Protein AF-A0A2T8HI81-F1 (afdb_monomer)

Solvent-accessible surface area (backbone atoms only — not comparable to full-atom values): 7235 Å² total; per-residue (Å²): 144,77,69,74,65,64,58,56,56,53,54,52,55,52,52,53,53,52,52,53,51,52,53,49,54,54,59,70,54,52,42,54,26,35,40,45,30,45,32,42,41,43,18,30,82,87,67,46,80,28,89,91,52,82,63,48,73,48,75,44,79,56,88,68,40,39,43,31,42,42,93,87,33,43,30,40,39,76,93,45,70,34,37,46,49,79,56,92,58,30,42,38,38,41,56,103,53,80,47,66,27,41,53,47,80,53,96,68,27,41,38,39,36,38,78,46,79,55,98,76,33,29,44,35,39,36,41,36,22,34,61,115

Foldseek 3Di:
DPPVPVVVVVVVVVVVVVVVVVVVVVVLLAAKWAFFKKKKFKAFPVRHGDPVDDIDIGTDPDPQAIWHAHPVQWIQGPQGIWGWDDDPQKIWTDGPHIDMWRWDDDPQKIWTWDWDDDPGIIIIMITIIGGD

Radius of gyration: 18.64 Å; Cα contacts (8 Å, |Δi|>4): 243; chains: 1; bounding box: 60×27×43 Å

Sequence (132 aa):
MTLLIKTFTTAILALISISEIQQKQQSELFKKWRIVADEMIYLNLDGTPHQGYRDRIDSIKAKDAFFEFRPNGDFRSIEGDGTYILSGDSVHLKISGEASFKYVLQDSSLYLYSDSKRTDYIRREVLHAKSW

Nearest PDB structures (foldseek):
  3kd4-assembly1_A  TM=5.367E-01  e=3.079E+00  Parabacteroides distasonis ATCC 8503
  7jil-assembly1_F  TM=4.358E-01  e=2.926E+00  Flavobacterium johnsoniae
  6y8j-assembly1_A-3  TM=3.881E-01  e=9.945E+00  Acinetobacter baumannii

pLDDT: mean 87.4, std 15.49, range [39.97, 98.19]

Secondary structure (DSSP, 8-state):
--SHHHHHHHHHHHHHHHHHHHHHHHHHHSSEEEEEEEEEEEEETTSSB-TTS--EEEE---SS-EEEE-TTSEEEETTEEEEEEEETTEEEEESSSEEEEEEEEETTEEEEEEEEE-SSEEEEEEEEEEE-

Structure (mmCIF, N/CA/C/O backbone):
data_AF-A0A2T8HI81-F1
#
_entry.id   AF-A0A2T8HI81-F1
#
loop_
_atom_site.group_PDB
_atom_site.id
_atom_site.type_symbol
_atom_site.label_atom_id
_atom_site.label_alt_id
_atom_site.label_comp_id
_atom_site.label_asym_id
_atom_site.label_entity_id
_atom_site.label_seq_id
_atom_site.pdbx_PDB_ins_code
_atom_site.Cartn_x
_atom_site.Cartn_y
_atom_site.Cartn_z
_atom_site.occupancy
_atom_site.B_iso_or_equiv
_atom_site.auth_seq_id
_atom_site.auth_comp_id
_atom_site.auth_asym_id
_atom_site.auth_atom_id
_atom_site.pdbx_PDB_model_num
ATOM 1 N N . MET A 1 1 ? -42.731 3.371 -29.299 1.00 45.41 1 MET A 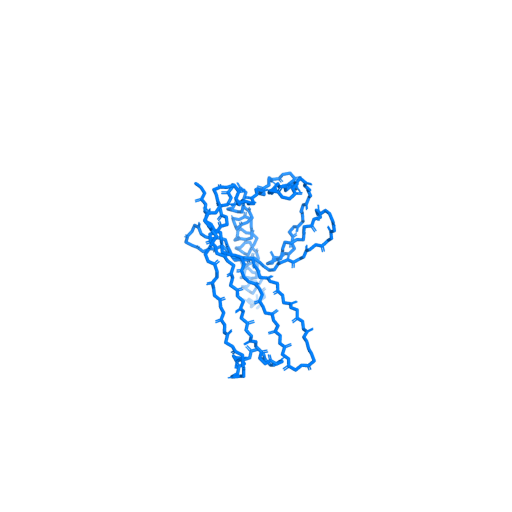N 1
ATOM 2 C CA . MET A 1 1 ? -42.153 4.291 -28.295 1.00 45.41 1 MET A CA 1
ATOM 3 C C . MET A 1 1 ? -41.858 3.485 -27.028 1.00 45.41 1 MET A C 1
ATOM 5 O O . MET A 1 1 ? -42.585 3.583 -26.056 1.00 45.41 1 MET A O 1
ATOM 9 N N . THR A 1 2 ? -40.868 2.582 -27.073 1.00 49.91 2 THR A N 1
ATOM 10 C CA . THR A 1 2 ? -40.687 1.554 -26.014 1.00 49.91 2 THR A CA 1
ATOM 11 C C . THR A 1 2 ? -39.227 1.115 -25.836 1.00 49.91 2 THR A C 1
ATOM 13 O O . THR A 1 2 ? -38.953 0.147 -25.136 1.00 49.91 2 THR A O 1
ATOM 16 N N . LEU A 1 3 ? -38.279 1.811 -26.477 1.00 43.53 3 LEU A N 1
ATOM 17 C CA . LEU A 1 3 ? -36.846 1.509 -26.376 1.00 43.53 3 LEU A CA 1
ATOM 18 C C . LEU A 1 3 ? -36.112 2.416 -25.375 1.00 43.53 3 LEU A C 1
ATOM 20 O O . LEU A 1 3 ? -35.081 2.018 -24.851 1.00 43.53 3 LEU A O 1
ATOM 24 N N . LEU A 1 4 ? -36.657 3.602 -25.071 1.00 42.38 4 LEU A N 1
ATOM 25 C CA . LEU A 1 4 ? -36.004 4.583 -24.197 1.00 42.38 4 LEU A CA 1
ATOM 26 C C . LEU A 1 4 ? -36.138 4.280 -22.697 1.00 42.38 4 LEU A C 1
ATOM 28 O O . LEU A 1 4 ? -35.360 4.802 -21.919 1.00 42.38 4 LEU A O 1
ATOM 32 N N . ILE A 1 5 ? -37.086 3.446 -22.260 1.00 43.62 5 ILE A N 1
ATOM 33 C CA . ILE A 1 5 ? -37.296 3.203 -20.818 1.00 43.62 5 ILE A CA 1
ATOM 34 C C . ILE A 1 5 ? -36.354 2.105 -20.290 1.00 43.62 5 ILE A C 1
ATOM 36 O O . ILE A 1 5 ? -35.879 2.204 -19.164 1.00 43.62 5 ILE A O 1
ATOM 40 N N . LYS A 1 6 ? -36.015 1.095 -21.111 1.00 39.97 6 LYS A N 1
ATOM 41 C CA . LYS A 1 6 ? -35.169 -0.048 -20.701 1.00 39.97 6 LYS A CA 1
ATOM 42 C C . LYS A 1 6 ? -33.685 0.307 -20.527 1.00 39.97 6 LYS A C 1
ATOM 44 O O . LYS A 1 6 ? -33.008 -0.269 -19.676 1.00 39.97 6 LYS A O 1
ATOM 49 N N . THR A 1 7 ? -33.164 1.252 -21.309 1.00 41.75 7 THR A N 1
ATOM 50 C CA . THR A 1 7 ? -31.757 1.679 -21.221 1.00 41.75 7 THR A CA 1
ATOM 51 C C . THR A 1 7 ? -31.480 2.516 -19.973 1.00 41.75 7 THR A C 1
ATOM 53 O O . THR A 1 7 ? -30.436 2.339 -19.348 1.00 41.75 7 THR A O 1
ATOM 56 N N . PHE A 1 8 ? -32.431 3.347 -19.538 1.00 46.31 8 PHE A N 1
ATOM 57 C CA . PHE A 1 8 ? -32.281 4.157 -18.324 1.00 46.31 8 PHE A CA 1
ATOM 58 C C . PHE A 1 8 ? -32.301 3.323 -17.036 1.00 46.31 8 PHE A C 1
ATOM 60 O O . PHE A 1 8 ? -31.535 3.603 -16.118 1.00 46.31 8 PHE A O 1
ATOM 67 N N . THR A 1 9 ? -33.112 2.262 -16.963 1.00 54.72 9 THR A N 1
ATOM 68 C CA . THR A 1 9 ? -33.172 1.407 -15.760 1.00 54.72 9 THR A CA 1
ATOM 69 C C . THR A 1 9 ? -31.879 0.618 -15.548 1.00 54.72 9 THR A C 1
ATOM 71 O O . THR A 1 9 ? -31.430 0.452 -14.417 1.00 54.72 9 THR A O 1
ATOM 74 N N . THR A 1 10 ? -31.249 0.173 -16.637 1.00 57.66 10 THR A N 1
ATOM 75 C CA . THR A 1 10 ? -30.013 -0.624 -16.580 1.00 57.66 10 THR A CA 1
ATOM 76 C C . THR A 1 10 ? -28.817 0.216 -16.114 1.00 57.66 10 THR A C 1
ATOM 78 O O . THR A 1 10 ? -28.017 -0.245 -15.304 1.00 57.66 10 THR A O 1
ATOM 81 N N . ALA A 1 11 ? -28.723 1.472 -16.565 1.00 59.81 11 ALA A N 1
ATOM 82 C CA . ALA A 1 11 ? -27.660 2.389 -16.149 1.00 59.81 11 ALA A CA 1
ATOM 83 C C . ALA A 1 11 ? -27.748 2.765 -14.657 1.00 59.81 11 ALA A C 1
ATOM 85 O O . ALA A 1 11 ? -26.725 2.842 -13.981 1.00 59.81 11 ALA A O 1
ATOM 86 N N . ILE A 1 12 ? -28.963 2.950 -14.126 1.00 61.91 12 ILE A N 1
ATOM 87 C CA . ILE A 1 12 ? -29.176 3.273 -12.706 1.00 61.91 12 ILE A CA 1
ATOM 88 C C . ILE A 1 12 ? -28.779 2.092 -11.811 1.00 61.91 12 ILE A C 1
ATOM 90 O O . ILE A 1 12 ? -28.078 2.290 -10.823 1.00 61.91 12 ILE A O 1
ATOM 94 N N . LEU A 1 13 ? -29.162 0.864 -12.176 1.00 59.66 13 LEU A N 1
ATOM 95 C CA . LEU A 1 13 ? -28.768 -0.338 -11.431 1.00 59.66 13 LEU A CA 1
ATOM 96 C C . LEU A 1 13 ? -27.243 -0.521 -11.401 1.00 59.66 13 LEU A C 1
ATOM 98 O O . LEU A 1 13 ? -26.688 -0.804 -10.344 1.00 59.66 13 LEU A O 1
ATOM 102 N N . ALA A 1 14 ? -26.560 -0.290 -12.528 1.00 60.16 14 ALA A N 1
ATOM 103 C CA . ALA A 1 14 ? -25.101 -0.371 -12.591 1.00 60.16 14 ALA A CA 1
ATOM 104 C C . ALA A 1 14 ? -24.412 0.655 -11.670 1.00 60.16 14 ALA A C 1
ATOM 106 O O . ALA A 1 14 ? -23.453 0.313 -10.982 1.00 60.16 14 ALA A O 1
ATOM 107 N N . LEU A 1 15 ? -24.914 1.893 -11.610 1.00 58.75 15 LEU A N 1
ATOM 108 C CA . LEU A 1 15 ? -24.363 2.940 -10.741 1.00 58.75 15 LEU A CA 1
ATOM 109 C C . LEU A 1 15 ? -24.567 2.639 -9.251 1.00 58.75 15 LEU A C 1
ATOM 111 O O . LEU A 1 15 ? -23.643 2.840 -8.463 1.00 58.75 15 LEU A O 1
ATOM 115 N N . ILE A 1 16 ? -25.739 2.116 -8.871 1.00 65.06 16 ILE A N 1
ATOM 116 C CA . ILE A 1 16 ? -26.017 1.705 -7.486 1.00 65.06 16 ILE A CA 1
ATOM 117 C C . ILE A 1 16 ? -25.040 0.601 -7.067 1.00 65.06 16 ILE A C 1
ATOM 119 O O . ILE A 1 16 ? -24.359 0.746 -6.053 1.00 65.06 16 ILE A O 1
ATOM 123 N N . SER A 1 17 ? -24.868 -0.436 -7.893 1.00 59.34 17 SER A N 1
ATOM 124 C CA . SER A 1 17 ? -23.921 -1.517 -7.599 1.00 59.34 17 SER A CA 1
ATOM 125 C C . SER A 1 17 ? -22.470 -1.032 -7.486 1.00 59.34 17 SER A C 1
ATOM 127 O O . SER A 1 17 ? -21.748 -1.501 -6.612 1.00 59.34 17 SER A O 1
ATOM 129 N N . ILE A 1 18 ? -22.032 -0.070 -8.308 1.00 64.94 18 ILE A N 1
ATOM 130 C CA . ILE A 1 18 ? -20.678 0.507 -8.201 1.00 64.94 18 ILE A CA 1
ATOM 131 C C . ILE A 1 18 ? -20.500 1.245 -6.867 1.00 64.94 18 ILE A C 1
ATOM 133 O O . ILE A 1 18 ? -19.476 1.067 -6.208 1.00 64.94 18 ILE A O 1
ATOM 137 N N . SER A 1 19 ? -21.499 2.026 -6.442 1.00 64.06 19 SER A N 1
ATOM 138 C CA 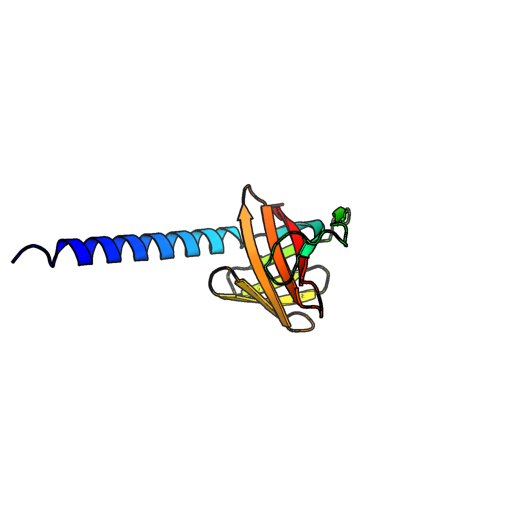. SER A 1 19 ? -21.441 2.750 -5.166 1.00 64.06 19 SER A CA 1
ATOM 139 C C . SER A 1 19 ? -21.409 1.815 -3.951 1.00 64.06 19 SER A C 1
ATOM 141 O O . SER A 1 19 ? -20.608 2.025 -3.042 1.00 64.06 19 SER A O 1
ATOM 143 N N . GLU A 1 20 ? -22.195 0.734 -3.964 1.00 67.31 20 GLU A N 1
ATOM 144 C CA . GLU A 1 20 ? -22.198 -0.276 -2.898 1.00 67.31 20 GLU A CA 1
ATOM 145 C C . GLU A 1 20 ? -20.861 -1.024 -2.815 1.00 67.31 20 GLU A C 1
ATOM 147 O O . GLU A 1 20 ? -20.350 -1.263 -1.720 1.00 67.31 20 GLU A O 1
ATOM 152 N N . ILE A 1 21 ? -20.255 -1.356 -3.962 1.00 67.94 21 ILE A N 1
ATOM 153 C CA . ILE A 1 21 ? -18.937 -2.003 -4.021 1.00 67.94 21 ILE A CA 1
ATOM 154 C C . ILE A 1 21 ? -17.856 -1.076 -3.454 1.00 67.94 21 ILE A C 1
ATOM 156 O O . ILE A 1 21 ? -17.050 -1.520 -2.635 1.00 67.94 21 ILE A O 1
ATOM 160 N N . GLN A 1 22 ? -17.860 0.207 -3.830 1.00 66.31 22 GLN A N 1
ATOM 16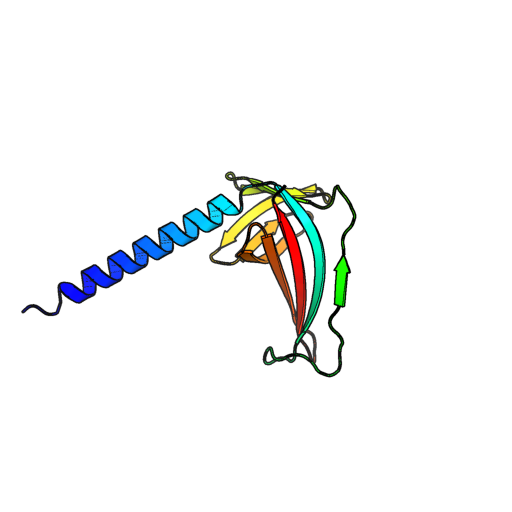1 C CA . GLN A 1 22 ? -16.909 1.194 -3.307 1.00 66.31 22 GLN A CA 1
ATOM 162 C C . GLN A 1 22 ? -17.076 1.406 -1.801 1.00 66.31 22 GLN A C 1
ATOM 164 O O . GLN A 1 22 ? -16.091 1.410 -1.064 1.00 66.31 22 GLN A O 1
ATOM 169 N N . GLN A 1 23 ? -18.316 1.511 -1.320 1.00 70.94 23 GLN A N 1
ATOM 170 C CA . GLN A 1 23 ? -18.597 1.678 0.103 1.00 70.94 23 GLN A CA 1
ATOM 171 C C . GLN A 1 23 ? -18.189 0.439 0.912 1.00 70.94 23 GLN A C 1
ATOM 173 O O . GLN A 1 23 ? -17.623 0.568 2.001 1.00 70.94 23 GLN A O 1
ATOM 178 N N . LYS A 1 24 ? -18.413 -0.764 0.370 1.00 74.69 24 LYS A N 1
ATOM 179 C CA . LYS A 1 24 ? -17.967 -2.015 0.988 1.00 74.69 24 LYS A CA 1
ATOM 180 C C . LYS A 1 24 ? -16.441 -2.088 1.056 1.00 74.69 24 LYS A C 1
ATOM 182 O O . LYS A 1 24 ? -1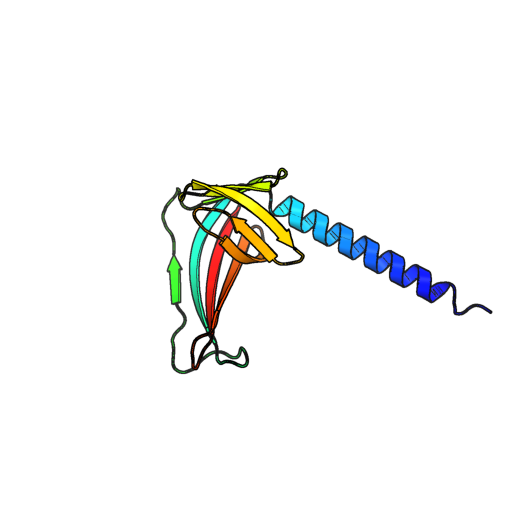5.915 -2.328 2.140 1.00 74.69 24 LYS A O 1
ATOM 187 N N . GLN A 1 25 ? -15.738 -1.820 -0.047 1.00 72.12 25 GLN A N 1
ATOM 188 C CA . GLN A 1 25 ? -14.270 -1.788 -0.072 1.00 72.12 25 GLN A CA 1
ATOM 189 C C . GLN A 1 25 ? -13.708 -0.773 0.928 1.00 72.12 25 GLN A C 1
ATOM 191 O O . GLN A 1 25 ? -12.808 -1.094 1.698 1.00 72.12 25 GLN A O 1
ATOM 196 N N . GLN A 1 26 ? -14.290 0.423 0.985 1.00 80.19 26 GLN A N 1
ATOM 197 C CA . GLN A 1 26 ? -13.901 1.445 1.948 1.00 80.19 26 GLN A CA 1
ATOM 198 C C . GLN A 1 26 ? -14.109 0.974 3.396 1.00 80.19 26 GLN A C 1
ATOM 200 O O . GLN A 1 26 ? -13.211 1.123 4.221 1.00 80.19 26 GLN A O 1
ATOM 205 N N . SER A 1 27 ? -15.246 0.345 3.707 1.00 83.94 27 SER A N 1
ATOM 206 C CA . SER A 1 27 ? -15.497 -0.196 5.050 1.00 83.94 27 SER A CA 1
ATOM 207 C C . SER A 1 27 ? -14.525 -1.316 5.431 1.00 83.94 27 SER A C 1
ATOM 209 O O . SER A 1 27 ? -14.099 -1.409 6.581 1.00 83.94 27 SER A O 1
ATOM 211 N N . GLU A 1 28 ? -14.122 -2.138 4.460 1.00 90.56 28 GLU A N 1
ATOM 212 C CA . GLU A 1 28 ? -13.148 -3.202 4.670 1.00 90.56 28 GLU A CA 1
ATOM 213 C C . GLU A 1 28 ? -11.732 -2.661 4.864 1.00 90.56 28 GLU A C 1
ATOM 215 O O . GLU A 1 28 ? -10.934 -3.344 5.494 1.00 90.56 28 GLU A O 1
ATOM 220 N N . LEU A 1 29 ? -11.417 -1.444 4.418 1.00 93.00 29 LEU A N 1
ATOM 221 C CA . LEU A 1 29 ? -10.133 -0.801 4.697 1.00 93.00 29 LEU A CA 1
ATOM 222 C C . LEU A 1 29 ? -9.991 -0.396 6.176 1.00 93.00 29 LEU A C 1
ATOM 224 O O . LEU A 1 29 ? -8.871 -0.355 6.691 1.00 93.00 29 LEU A O 1
ATOM 228 N N . PHE A 1 30 ? -11.106 -0.125 6.868 1.00 93.19 30 PHE A N 1
ATOM 229 C CA . PHE A 1 30 ? -11.139 0.466 8.211 1.00 93.19 30 PHE A CA 1
ATOM 230 C C . PHE A 1 30 ? -10.809 -0.522 9.332 1.00 93.19 30 PHE A C 1
ATOM 232 O O . PHE A 1 30 ? -11.652 -0.900 10.148 1.00 93.19 30 PHE A O 1
ATOM 239 N N . LYS A 1 31 ? -9.557 -0.959 9.375 1.00 93.38 31 LYS A N 1
ATOM 240 C CA . LYS A 1 31 ? -9.013 -1.801 10.437 1.00 93.38 31 LYS A CA 1
ATOM 241 C C . LYS A 1 31 ? -7.505 -1.613 10.539 1.00 93.38 31 LYS A C 1
ATOM 243 O O . LYS A 1 31 ? -6.893 -0.853 9.786 1.00 93.38 31 LYS A O 1
ATOM 248 N N . LYS A 1 32 ? -6.904 -2.330 11.485 1.00 95.62 32 LYS A N 1
ATOM 249 C CA . LYS A 1 32 ? -5.454 -2.421 11.610 1.00 95.62 32 LYS A CA 1
ATOM 250 C C . LYS A 1 32 ? -4.907 -3.510 10.686 1.00 95.62 32 LYS A C 1
ATOM 252 O O . LYS A 1 32 ? -5.374 -4.650 10.700 1.00 95.62 32 LYS A O 1
ATOM 257 N N . TRP A 1 33 ? -3.888 -3.150 9.922 1.00 96.62 33 TRP A N 1
ATOM 258 C CA . TRP A 1 33 ? -3.205 -3.985 8.947 1.00 96.62 33 TRP A CA 1
ATOM 259 C C . TRP A 1 33 ? -1.760 -4.194 9.383 1.00 96.62 33 TRP A C 1
ATOM 261 O O . TRP A 1 33 ? -1.041 -3.226 9.616 1.00 96.62 33 TRP A O 1
ATOM 271 N N . ARG A 1 34 ? -1.306 -5.446 9.481 1.00 96.56 34 ARG A N 1
ATOM 272 C CA . ARG A 1 34 ? 0.114 -5.769 9.658 1.00 96.56 34 ARG A CA 1
ATOM 273 C C . ARG A 1 34 ? 0.823 -5.672 8.330 1.00 96.56 34 ARG A C 1
ATOM 275 O O . ARG A 1 34 ? 0.420 -6.387 7.423 1.00 96.56 34 ARG A O 1
ATOM 282 N N . ILE A 1 35 ? 1.919 -4.939 8.249 1.00 96.56 35 ILE A N 1
ATOM 283 C CA . ILE A 1 35 ? 2.797 -5.015 7.082 1.00 96.56 35 ILE A CA 1
ATOM 284 C C . ILE A 1 35 ? 3.629 -6.297 7.213 1.00 96.56 35 ILE A C 1
ATOM 286 O O . ILE A 1 35 ? 4.234 -6.545 8.257 1.00 96.56 35 ILE A O 1
ATOM 290 N N . VAL A 1 36 ? 3.607 -7.145 6.185 1.00 96.88 36 VAL A N 1
ATOM 291 C CA . VAL A 1 36 ? 4.261 -8.465 6.197 1.00 96.88 36 VAL A CA 1
ATOM 292 C C . VAL A 1 36 ? 5.336 -8.612 5.128 1.00 96.88 36 VAL A C 1
ATOM 294 O O . VAL A 1 36 ? 6.236 -9.434 5.300 1.00 96.88 36 VAL A O 1
ATOM 297 N N . ALA A 1 37 ? 5.278 -7.826 4.055 1.00 97.56 37 ALA A N 1
ATOM 298 C CA . ALA A 1 37 ? 6.326 -7.778 3.048 1.00 97.56 37 ALA A CA 1
ATOM 299 C C . ALA A 1 37 ? 6.319 -6.445 2.292 1.00 97.56 37 ALA A C 1
ATOM 301 O O . ALA A 1 37 ? 5.283 -5.789 2.187 1.00 97.56 37 ALA A O 1
ATOM 302 N N . ASP A 1 38 ? 7.483 -6.098 1.762 1.00 97.44 38 ASP A N 1
ATOM 303 C CA . ASP A 1 38 ? 7.692 -5.059 0.759 1.00 97.44 38 ASP A CA 1
ATOM 304 C C . ASP A 1 38 ? 8.218 -5.738 -0.512 1.00 97.44 38 ASP A C 1
ATOM 306 O O . ASP A 1 38 ? 9.160 -6.531 -0.461 1.00 97.44 38 ASP A O 1
ATOM 310 N N . GLU A 1 39 ? 7.569 -5.497 -1.642 1.00 98.19 39 GLU A N 1
ATOM 311 C CA . GLU A 1 39 ? 7.929 -6.062 -2.934 1.00 98.19 39 GLU A CA 1
ATOM 312 C C . GLU A 1 39 ? 8.275 -4.949 -3.918 1.00 98.19 39 GLU A C 1
ATOM 314 O O . GLU A 1 39 ? 7.555 -3.965 -4.074 1.00 98.19 39 GLU A O 1
ATOM 319 N N . MET A 1 40 ? 9.377 -5.139 -4.634 1.00 98.00 40 MET A N 1
ATOM 320 C CA . MET A 1 40 ? 9.863 -4.216 -5.642 1.00 98.00 40 MET A CA 1
ATOM 321 C C . MET A 1 40 ? 9.868 -4.905 -6.998 1.00 98.00 40 MET A C 1
ATOM 323 O O . MET A 1 40 ? 10.591 -5.883 -7.198 1.00 98.00 40 MET A O 1
ATOM 327 N N . ILE A 1 41 ? 9.078 -4.356 -7.916 1.00 97.94 41 ILE A N 1
ATOM 328 C CA . ILE A 1 41 ? 8.880 -4.862 -9.272 1.00 97.94 41 ILE A CA 1
ATOM 329 C C . ILE A 1 41 ? 9.464 -3.855 -10.261 1.00 97.94 41 ILE A C 1
ATOM 331 O O . ILE A 1 41 ? 9.228 -2.644 -10.156 1.00 97.94 41 ILE A O 1
ATOM 335 N N . TYR A 1 42 ? 10.216 -4.349 -11.239 1.00 97.69 42 TYR A N 1
ATOM 336 C CA . TYR A 1 42 ? 10.793 -3.533 -12.301 1.00 97.69 42 TYR A CA 1
ATOM 337 C C . TYR A 1 42 ? 10.041 -3.770 -13.608 1.00 97.69 42 TYR A C 1
ATOM 339 O O . TYR A 1 42 ? 9.974 -4.886 -14.119 1.00 97.69 42 TYR A O 1
ATOM 347 N N . LEU A 1 43 ? 9.487 -2.699 -14.170 1.00 97.62 43 LEU A N 1
ATOM 348 C CA . LEU A 1 43 ? 8.693 -2.744 -15.394 1.00 97.62 43 LEU A CA 1
ATOM 349 C C . LEU A 1 43 ? 9.336 -1.876 -16.477 1.00 97.62 43 LEU A C 1
ATOM 351 O O . LEU A 1 43 ? 9.900 -0.823 -16.189 1.00 97.62 43 LEU A O 1
ATOM 355 N N . ASN A 1 44 ? 9.220 -2.280 -17.735 1.00 97.19 44 ASN A N 1
ATOM 356 C CA . ASN A 1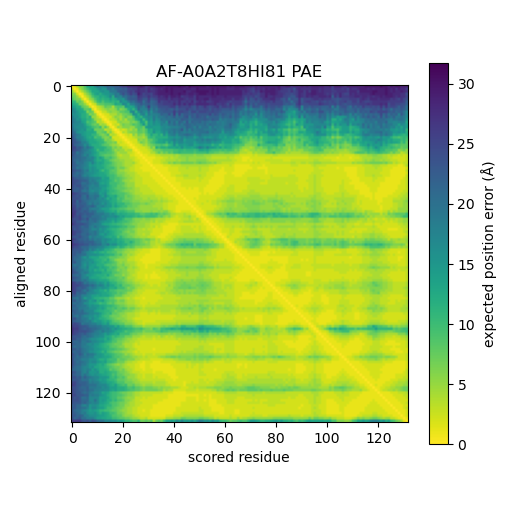 44 ? 9.464 -1.408 -18.875 1.00 97.19 44 ASN A CA 1
ATOM 357 C C . ASN A 1 44 ? 8.472 -0.231 -18.853 1.00 97.19 44 ASN A C 1
ATOM 359 O O . ASN A 1 44 ? 7.446 -0.260 -18.168 1.00 97.19 44 ASN A O 1
ATOM 363 N N . LEU A 1 45 ? 8.746 0.815 -19.636 1.00 96.06 45 LEU A N 1
ATOM 364 C CA . LEU A 1 45 ? 7.869 1.992 -19.701 1.00 96.06 45 LEU A CA 1
ATOM 365 C C . LEU A 1 45 ? 6.464 1.694 -20.261 1.00 96.06 45 LEU A C 1
ATOM 367 O O . LEU A 1 45 ? 5.558 2.502 -20.067 1.00 96.06 45 LEU A O 1
ATOM 371 N N . ASP A 1 46 ? 6.282 0.552 -20.929 1.00 95.69 46 ASP A N 1
ATOM 372 C CA . ASP A 1 46 ? 4.989 0.035 -21.395 1.00 95.69 46 ASP A CA 1
ATOM 373 C C . ASP A 1 46 ? 4.255 -0.830 -20.346 1.00 95.69 46 ASP A C 1
ATOM 375 O O . ASP A 1 46 ? 3.150 -1.306 -20.601 1.00 95.69 46 ASP A O 1
ATOM 379 N N . GLY A 1 47 ? 4.847 -1.022 -19.161 1.00 93.56 47 GLY A N 1
ATOM 380 C CA . GLY A 1 47 ? 4.287 -1.805 -18.060 1.00 93.56 47 GLY A CA 1
ATOM 381 C C . GLY A 1 47 ? 4.583 -3.307 -18.113 1.00 93.56 47 GLY A C 1
ATOM 382 O O . GLY A 1 47 ? 4.137 -4.029 -17.222 1.00 93.56 47 GLY A O 1
ATOM 383 N N . THR A 1 48 ? 5.326 -3.798 -19.109 1.00 95.62 48 THR A N 1
ATOM 384 C CA . THR A 1 48 ? 5.760 -5.206 -19.164 1.00 95.62 48 THR A CA 1
ATOM 385 C C . THR A 1 48 ? 6.934 -5.479 -18.212 1.00 95.62 48 THR A C 1
ATOM 387 O O . THR A 1 48 ? 7.656 -4.544 -17.870 1.00 95.62 48 THR A O 1
ATOM 390 N N . PRO A 1 49 ? 7.174 -6.727 -17.762 1.00 95.12 49 PRO A N 1
ATOM 391 C CA . PRO A 1 49 ? 8.309 -7.036 -16.888 1.00 95.12 49 PRO A CA 1
ATOM 392 C C . PRO A 1 49 ? 9.662 -6.654 -17.507 1.00 95.12 49 PRO A C 1
ATOM 394 O O . PRO A 1 49 ? 9.968 -7.021 -18.648 1.00 95.12 49 PRO A O 1
ATOM 397 N N . HIS A 1 50 ? 10.491 -5.942 -16.743 1.00 93.88 50 HIS A N 1
ATOM 398 C CA . HIS A 1 50 ? 11.799 -5.476 -17.190 1.00 93.88 50 HIS A CA 1
ATOM 399 C C . HIS A 1 50 ? 12.843 -6.597 -17.093 1.00 93.88 50 HIS A C 1
ATOM 401 O O . HIS A 1 50 ? 13.231 -7.010 -16.007 1.00 93.88 50 HIS A O 1
ATOM 407 N N . GLN A 1 51 ? 13.371 -7.060 -18.227 1.00 91.44 51 GLN A N 1
ATOM 408 C CA . GLN A 1 51 ? 14.270 -8.228 -18.275 1.00 91.44 51 GLN A CA 1
ATOM 409 C C . GLN A 1 51 ? 15.674 -7.975 -17.688 1.00 91.44 51 GLN A C 1
ATOM 411 O O . GLN A 1 51 ? 16.397 -8.918 -17.378 1.00 91.44 51 GLN A O 1
ATOM 416 N N . GLY A 1 52 ? 16.083 -6.708 -17.553 1.00 91.50 52 GLY A N 1
ATOM 417 C CA . GLY A 1 52 ? 17.410 -6.330 -17.046 1.00 91.50 52 GLY A CA 1
ATOM 418 C C . GLY A 1 52 ? 17.510 -6.175 -15.524 1.00 91.50 52 GLY A C 1
ATOM 419 O O . GLY A 1 52 ? 18.616 -6.067 -15.000 1.00 91.50 52 GLY A O 1
ATOM 420 N N . TYR A 1 53 ? 16.379 -6.160 -14.812 1.00 92.44 53 TYR A N 1
ATOM 421 C CA . TYR A 1 53 ? 16.338 -6.019 -13.357 1.00 92.44 53 TYR A CA 1
ATOM 422 C C . TYR A 1 53 ? 15.557 -7.180 -12.761 1.00 92.44 53 TYR A C 1
ATOM 424 O O . TYR A 1 53 ? 14.638 -7.705 -13.378 1.00 92.44 53 TYR A O 1
ATOM 432 N N . ARG A 1 54 ? 15.948 -7.599 -11.560 1.00 94.12 54 ARG A N 1
ATOM 433 C CA . ARG A 1 54 ? 15.290 -8.697 -10.863 1.00 94.12 54 ARG A CA 1
ATOM 434 C C . ARG A 1 54 ? 14.370 -8.136 -9.792 1.00 94.12 54 ARG A C 1
ATOM 436 O O . ARG A 1 54 ? 14.827 -7.382 -8.934 1.00 94.12 54 ARG A O 1
ATOM 443 N N . ASP A 1 55 ? 13.118 -8.567 -9.824 1.00 96.31 55 ASP A N 1
ATOM 444 C CA . ASP A 1 55 ? 12.155 -8.282 -8.766 1.00 96.31 55 ASP A CA 1
ATOM 445 C C . ASP A 1 55 ? 12.634 -8.865 -7.430 1.00 96.31 55 ASP A C 1
ATOM 447 O O . ASP A 1 55 ? 13.326 -9.893 -7.380 1.00 96.31 55 ASP A O 1
ATOM 451 N N . ARG A 1 56 ? 12.270 -8.211 -6.329 1.00 97.06 56 ARG A N 1
ATOM 452 C CA . ARG A 1 56 ? 12.594 -8.684 -4.980 1.00 97.06 56 ARG A CA 1
ATOM 453 C C . ARG A 1 56 ? 11.401 -8.550 -4.055 1.00 97.06 56 ARG A C 1
ATOM 455 O O . ARG A 1 56 ? 10.606 -7.632 -4.200 1.00 97.06 56 ARG A O 1
ATOM 462 N N . ILE A 1 57 ? 11.333 -9.445 -3.079 1.00 97.56 57 ILE A N 1
ATOM 463 C CA . ILE A 1 57 ? 10.361 -9.388 -1.996 1.00 97.56 57 ILE A CA 1
ATOM 464 C C . ILE A 1 57 ? 11.090 -9.559 -0.666 1.00 97.56 57 ILE A C 1
ATOM 466 O O . ILE A 1 57 ? 11.790 -10.548 -0.442 1.00 97.56 57 ILE A O 1
ATOM 470 N N . ASP A 1 58 ? 10.919 -8.580 0.210 1.00 97.00 58 ASP A N 1
ATOM 471 C CA . ASP A 1 58 ? 11.552 -8.496 1.514 1.00 97.00 58 ASP A CA 1
ATOM 472 C C . ASP A 1 58 ? 10.479 -8.704 2.592 1.00 97.00 58 ASP A C 1
ATOM 474 O O . ASP A 1 58 ? 9.556 -7.909 2.759 1.00 97.00 58 ASP A O 1
ATOM 478 N N . SER A 1 59 ? 10.565 -9.813 3.334 1.00 96.00 59 SER A N 1
ATOM 479 C CA . SER A 1 59 ? 9.612 -10.101 4.414 1.00 96.00 59 SER A CA 1
ATOM 480 C C . SER A 1 59 ? 9.855 -9.206 5.630 1.00 96.00 59 SER A C 1
ATOM 482 O O . SER A 1 59 ? 10.948 -9.192 6.200 1.00 96.00 59 SER A O 1
ATOM 484 N N . ILE A 1 60 ? 8.803 -8.547 6.109 1.00 94.06 60 ILE A N 1
ATOM 485 C CA . ILE A 1 60 ? 8.843 -7.665 7.276 1.00 94.06 60 ILE A CA 1
ATOM 486 C C . ILE A 1 60 ? 8.440 -8.464 8.518 1.00 94.06 60 ILE A C 1
ATOM 488 O O . ILE A 1 60 ? 7.297 -8.882 8.695 1.00 94.06 60 ILE A O 1
ATOM 492 N N . LYS A 1 61 ? 9.416 -8.705 9.402 1.00 90.69 61 LYS A N 1
ATOM 493 C CA . LYS A 1 61 ? 9.220 -9.487 10.640 1.00 90.69 61 LYS A CA 1
ATOM 494 C C . LYS A 1 61 ? 8.810 -8.639 11.844 1.00 90.69 61 LYS A C 1
ATOM 496 O O . LYS A 1 61 ? 8.342 -9.195 12.841 1.00 90.69 61 LYS A O 1
ATOM 501 N N . ALA A 1 62 ? 8.978 -7.322 11.747 1.00 89.12 62 ALA A N 1
ATOM 502 C CA . ALA A 1 62 ? 8.585 -6.359 12.765 1.00 89.12 62 ALA A CA 1
ATOM 503 C C . ALA A 1 62 ? 7.108 -6.569 13.153 1.00 89.12 62 ALA A C 1
ATOM 505 O O . ALA A 1 62 ? 6.226 -6.701 12.301 1.00 89.12 62 ALA A O 1
ATOM 506 N N . LYS A 1 63 ? 6.833 -6.703 14.454 1.00 83.25 63 LYS A N 1
ATOM 507 C CA . LYS A 1 63 ? 5.459 -6.918 14.958 1.00 83.25 63 LYS A CA 1
ATOM 508 C C . LYS A 1 63 ? 4.666 -5.612 15.033 1.00 83.25 63 LYS A C 1
ATOM 510 O O . LYS A 1 63 ? 3.443 -5.640 15.090 1.00 83.25 63 LYS A O 1
ATOM 515 N N . ASP A 1 64 ? 5.378 -4.502 15.030 1.00 90.88 64 ASP A N 1
ATOM 516 C CA . ASP A 1 64 ? 4.935 -3.118 15.122 1.00 90.88 64 ASP A CA 1
ATOM 517 C C . ASP A 1 64 ? 4.887 -2.408 13.761 1.00 90.88 64 ASP A C 1
ATOM 519 O O . ASP A 1 64 ? 4.474 -1.256 13.700 1.00 90.88 64 ASP A O 1
ATOM 523 N N . ALA A 1 65 ? 5.222 -3.085 12.659 1.00 94.19 65 ALA A N 1
ATOM 524 C CA . ALA A 1 65 ? 4.967 -2.563 11.321 1.00 94.19 65 ALA A CA 1
ATOM 525 C C . ALA A 1 65 ? 3.470 -2.697 10.991 1.00 94.19 65 ALA A C 1
ATOM 527 O O . ALA A 1 65 ? 2.966 -3.801 10.744 1.00 94.19 65 ALA A O 1
ATOM 528 N N . PHE A 1 66 ? 2.739 -1.581 11.029 1.00 95.62 66 PHE A N 1
ATOM 529 C CA . PHE A 1 66 ? 1.300 -1.558 10.777 1.00 95.62 66 PHE A CA 1
ATOM 530 C C . PHE A 1 66 ? 0.829 -0.284 10.072 1.00 95.62 66 PHE A C 1
ATOM 532 O O . PHE A 1 66 ? 1.470 0.763 10.161 1.00 95.62 66 PHE A O 1
ATOM 539 N N . PHE A 1 67 ? -0.359 -0.391 9.478 1.00 95.19 67 PHE A N 1
ATOM 540 C CA . PHE A 1 67 ? -1.207 0.723 9.061 1.00 95.19 67 PHE A CA 1
ATOM 541 C C . PHE A 1 67 ? -2.580 0.603 9.722 1.00 95.19 67 PHE A C 1
ATOM 543 O O . PHE A 1 67 ? -3.105 -0.498 9.878 1.00 95.19 67 PHE A O 1
ATOM 550 N N . GLU A 1 68 ? -3.177 1.715 10.127 1.00 96.44 68 GLU A N 1
ATOM 551 C CA . GLU A 1 68 ? -4.541 1.762 10.6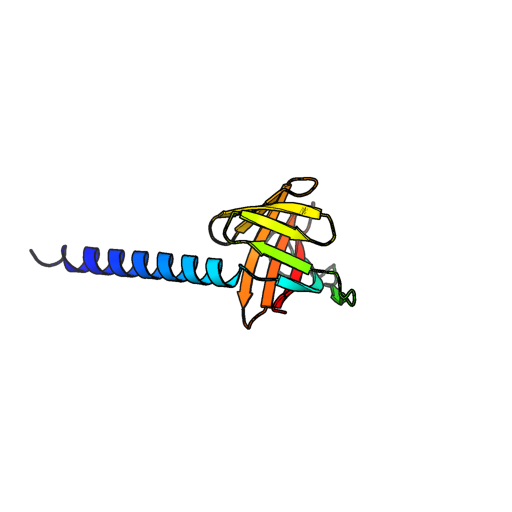57 1.00 96.44 68 GLU A CA 1
ATOM 552 C C . GLU A 1 68 ? -5.291 2.900 9.967 1.00 96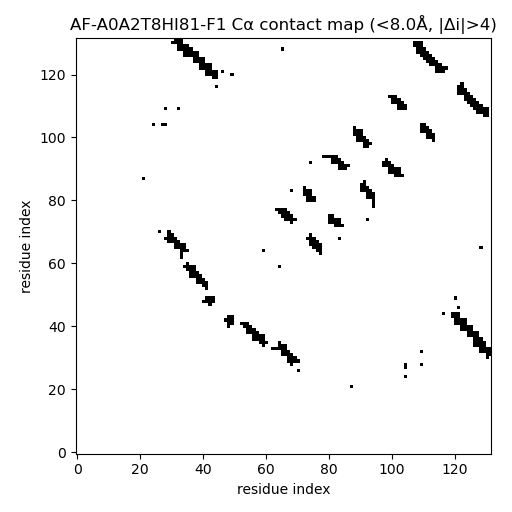.44 68 GLU A C 1
ATOM 554 O O . GLU A 1 68 ? -4.952 4.067 10.154 1.00 96.44 68 GLU A O 1
ATOM 559 N N . PHE A 1 69 ? -6.309 2.549 9.181 1.00 95.56 69 PHE A N 1
ATOM 560 C CA . PHE A 1 69 ? -7.216 3.509 8.554 1.00 95.56 69 PHE A CA 1
ATOM 561 C C . PHE A 1 69 ? -8.483 3.607 9.394 1.00 95.56 69 PHE A C 1
ATOM 563 O O . PHE A 1 69 ? -9.106 2.587 9.696 1.00 95.56 69 PHE A O 1
ATOM 570 N N . ARG A 1 70 ? -8.884 4.821 9.771 1.00 95.75 70 ARG A N 1
ATOM 571 C CA . ARG A 1 70 ? -10.085 5.045 10.585 1.00 95.75 70 ARG A CA 1
ATOM 572 C C . ARG A 1 70 ? -11.205 5.696 9.780 1.00 95.75 70 ARG A C 1
ATOM 574 O O . ARG A 1 70 ? -10.915 6.519 8.913 1.00 95.75 70 ARG A O 1
ATOM 581 N N . PRO A 1 71 ? -12.486 5.415 10.081 1.00 93.44 71 PRO A N 1
ATOM 582 C CA . PRO A 1 71 ? -13.612 5.954 9.312 1.00 93.44 71 PRO A CA 1
ATOM 583 C C . PRO A 1 71 ? -13.689 7.488 9.250 1.00 93.44 71 PRO A C 1
ATOM 585 O O . PRO A 1 71 ? -14.329 8.031 8.358 1.00 93.44 71 PRO A O 1
ATOM 588 N N . ASN A 1 72 ? -13.058 8.190 10.193 1.00 94.00 72 ASN A N 1
ATOM 589 C CA . 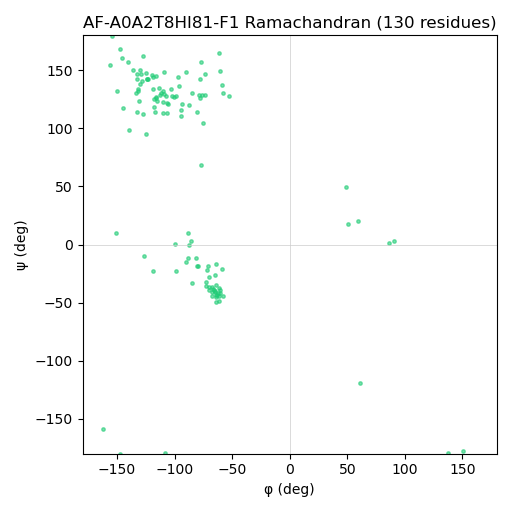ASN A 1 72 ? -13.040 9.652 10.272 1.00 94.00 72 ASN A CA 1
ATOM 590 C C . ASN A 1 72 ? -11.940 10.319 9.422 1.00 94.00 72 ASN A C 1
ATOM 592 O O . ASN A 1 72 ? -11.816 11.539 9.471 1.00 94.00 72 ASN A O 1
ATOM 596 N N . GLY A 1 73 ? -11.152 9.550 8.664 1.00 95.00 73 GLY A N 1
ATOM 597 C CA . GLY A 1 73 ? -10.039 10.074 7.864 1.00 95.00 73 GLY A CA 1
ATOM 598 C C . GLY A 1 73 ? -8.694 10.112 8.597 1.00 95.00 73 GLY A C 1
ATOM 599 O O . GLY A 1 73 ? -7.703 10.543 8.009 1.00 95.00 73 GLY A O 1
ATOM 600 N N . ASP A 1 74 ? -8.626 9.630 9.842 1.00 97.06 74 ASP A N 1
ATOM 601 C CA . ASP A 1 74 ? -7.360 9.498 10.567 1.00 97.06 74 ASP A CA 1
ATOM 602 C C . ASP A 1 74 ? -6.587 8.262 10.099 1.00 97.06 74 ASP A C 1
ATOM 604 O O . ASP A 1 74 ? -7.150 7.184 9.877 1.00 97.06 74 ASP A O 1
ATOM 608 N N . PHE A 1 75 ? -5.270 8.405 10.024 1.00 96.56 75 PHE A N 1
ATOM 609 C CA . PHE A 1 75 ? -4.342 7.332 9.711 1.00 96.56 75 PHE A CA 1
ATOM 610 C C . PHE A 1 75 ? -3.300 7.186 10.819 1.00 96.56 75 PHE A C 1
ATOM 612 O O . PHE A 1 75 ? -2.818 8.184 11.354 1.00 96.56 75 PHE A O 1
ATOM 619 N N . ARG A 1 76 ? -2.906 5.951 11.142 1.00 96.19 76 ARG A N 1
ATOM 620 C CA . ARG A 1 76 ? -1.807 5.685 12.082 1.00 96.19 76 ARG A CA 1
ATOM 621 C C . ARG A 1 76 ? -0.831 4.657 11.539 1.00 96.19 76 ARG A C 1
ATOM 623 O O . ARG A 1 76 ? -1.236 3.657 10.945 1.00 96.19 76 ARG A O 1
ATOM 630 N N . SER A 1 77 ? 0.447 4.876 11.813 1.00 94.44 77 SER A N 1
ATOM 631 C CA . SER A 1 77 ? 1.540 3.956 11.494 1.00 94.44 77 SER A CA 1
ATOM 632 C C . SER A 1 77 ? 2.654 4.037 12.534 1.00 94.44 77 SER A C 1
ATOM 634 O O . SER A 1 77 ? 2.583 4.825 13.478 1.00 94.44 77 SER A O 1
ATOM 636 N N . ILE A 1 78 ? 3.708 3.242 12.344 1.00 91.50 78 ILE A N 1
ATOM 637 C CA . ILE A 1 78 ? 4.934 3.336 13.146 1.00 91.50 78 ILE A CA 1
ATOM 638 C C . ILE A 1 78 ? 5.674 4.670 12.952 1.00 91.50 78 ILE A C 1
ATOM 640 O O . ILE A 1 78 ? 6.369 5.120 13.857 1.00 91.50 78 ILE A O 1
ATOM 644 N N . GLU A 1 79 ? 5.502 5.321 11.799 1.00 89.38 79 GLU A N 1
ATOM 645 C CA . GLU A 1 79 ? 6.144 6.603 11.483 1.00 89.38 79 GLU A CA 1
ATOM 646 C C . GLU A 1 79 ? 5.408 7.802 12.099 1.00 89.38 79 GLU A C 1
ATOM 648 O O . GLU A 1 79 ? 5.940 8.911 12.129 1.00 89.38 79 GLU A O 1
ATOM 653 N N . GLY A 1 80 ? 4.196 7.579 12.615 1.00 92.88 80 GLY A N 1
ATOM 654 C CA . GLY A 1 80 ? 3.373 8.592 13.258 1.00 92.88 80 GLY A CA 1
ATOM 655 C C . GLY A 1 80 ? 1.903 8.524 12.860 1.00 92.88 80 GLY A C 1
ATOM 656 O O . GLY A 1 80 ? 1.465 7.671 12.076 1.00 92.88 80 GLY A O 1
ATOM 657 N N . ASP A 1 81 ? 1.149 9.460 13.430 1.00 95.94 81 ASP A N 1
ATOM 658 C CA . ASP A 1 81 ? -0.253 9.700 13.111 1.00 95.94 81 ASP A CA 1
ATOM 659 C C . ASP A 1 81 ? -0.356 10.731 11.968 1.00 95.94 81 ASP A C 1
ATOM 661 O O . ASP A 1 81 ? 0.475 11.634 11.838 1.00 95.94 81 ASP A O 1
ATOM 665 N N . GLY A 1 82 ? -1.391 10.614 11.143 1.00 96.38 82 GLY A N 1
ATOM 666 C CA . GLY A 1 82 ? -1.669 11.531 10.044 1.00 96.38 82 GLY A CA 1
ATOM 667 C C . GLY A 1 82 ? -3.105 11.417 9.559 1.00 96.38 82 GLY A C 1
ATOM 668 O O . GLY A 1 82 ? -3.983 10.941 10.279 1.00 96.38 82 GLY A O 1
ATOM 669 N N . THR A 1 83 ? -3.354 11.851 8.329 1.00 97.44 83 THR A N 1
ATOM 670 C CA . THR A 1 83 ? -4.685 11.772 7.714 1.00 97.44 83 THR A CA 1
ATOM 671 C C . THR A 1 83 ? -4.633 11.087 6.361 1.00 97.44 83 THR A C 1
ATOM 673 O O . THR A 1 83 ? -3.567 10.960 5.751 1.00 97.44 83 THR A O 1
ATOM 676 N N . TYR A 1 84 ? -5.790 10.638 5.884 1.00 96.81 84 TYR A N 1
ATOM 677 C CA . TYR A 1 84 ? -5.924 10.101 4.542 1.00 96.81 84 TYR A CA 1
ATOM 678 C C . TYR A 1 84 ? -7.225 10.523 3.863 1.00 96.81 84 TYR A C 1
ATOM 680 O O . TYR A 1 84 ? -8.221 10.852 4.508 1.00 96.81 84 TYR A O 1
ATOM 688 N N . ILE A 1 85 ? -7.206 10.483 2.533 1.00 95.69 85 ILE A N 1
ATOM 689 C CA . ILE A 1 85 ? -8.378 10.666 1.678 1.00 95.69 85 ILE A CA 1
ATOM 690 C C . ILE A 1 85 ? -8.411 9.518 0.670 1.00 95.69 85 ILE A C 1
ATOM 692 O O . ILE A 1 85 ? -7.376 9.141 0.119 1.00 95.69 85 ILE A O 1
ATOM 696 N N . LEU A 1 86 ? -9.600 8.970 0.421 1.00 93.50 86 LEU A N 1
ATOM 697 C CA . LEU A 1 86 ? -9.823 7.983 -0.634 1.00 93.50 86 LEU A CA 1
ATOM 698 C C . LEU A 1 86 ? -10.354 8.667 -1.892 1.00 93.50 86 LEU A C 1
ATOM 700 O O . LEU A 1 86 ? -11.249 9.508 -1.817 1.00 93.50 86 LEU A O 1
ATOM 704 N N . SER A 1 87 ? -9.818 8.280 -3.045 1.00 91.12 87 SER A N 1
ATOM 705 C CA . SER A 1 87 ? -10.263 8.731 -4.361 1.00 91.12 87 SER A CA 1
ATOM 706 C C . SER A 1 87 ? -10.249 7.544 -5.321 1.00 91.12 87 SER A C 1
ATOM 708 O O . SER A 1 87 ? -9.198 7.139 -5.815 1.00 91.12 87 SER A O 1
ATOM 710 N N . GLY A 1 88 ? -11.416 6.934 -5.542 1.00 88.69 88 GLY A N 1
ATOM 711 C CA . GLY A 1 88 ? -11.532 5.714 -6.345 1.00 88.69 88 GLY A CA 1
ATOM 712 C C . GLY A 1 88 ? -10.729 4.548 -5.755 1.00 88.69 88 GLY A C 1
ATOM 713 O O . GLY A 1 88 ? -10.982 4.123 -4.629 1.00 88.69 88 GLY A O 1
ATOM 714 N N . ASP A 1 89 ? -9.764 4.043 -6.525 1.00 90.31 89 ASP A N 1
ATOM 715 C CA . ASP A 1 89 ? -8.841 2.959 -6.151 1.00 90.31 89 ASP A CA 1
ATOM 716 C C . ASP A 1 89 ? -7.569 3.462 -5.451 1.00 90.31 89 ASP A C 1
ATOM 718 O O . ASP A 1 89 ? -6.611 2.709 -5.283 1.00 90.31 89 ASP A O 1
ATOM 722 N N . SER A 1 90 ? -7.529 4.742 -5.077 1.00 94.38 90 SER A N 1
ATOM 723 C CA . SER A 1 90 ? -6.341 5.391 -4.537 1.00 94.38 90 SER A CA 1
ATOM 724 C C . SER A 1 90 ? -6.561 5.905 -3.116 1.00 94.38 90 SER A C 1
ATOM 726 O O . SER A 1 90 ? -7.637 6.393 -2.763 1.00 94.38 90 SER A O 1
ATOM 728 N N . VAL A 1 91 ? -5.513 5.813 -2.304 1.00 95.75 91 VAL A N 1
ATOM 729 C CA . VAL A 1 91 ? -5.418 6.388 -0.967 1.00 95.75 91 VAL A CA 1
ATOM 730 C C . VAL A 1 91 ? -4.293 7.414 -0.930 1.00 95.75 91 VAL A C 1
ATOM 732 O O . VAL A 1 91 ? -3.150 7.133 -1.291 1.00 95.75 91 VAL A O 1
ATOM 735 N N . HIS A 1 92 ? -4.632 8.623 -0.501 1.00 96.31 92 HIS A N 1
ATOM 736 C CA . HIS A 1 92 ? -3.714 9.746 -0.374 1.00 96.31 92 HIS A CA 1
ATOM 737 C C . HIS A 1 92 ? -3.441 9.969 1.108 1.00 96.31 92 HIS A C 1
ATOM 739 O O . HIS A 1 92 ? -4.358 10.316 1.846 1.00 96.31 92 HIS A O 1
ATOM 745 N N . LEU A 1 93 ? -2.208 9.731 1.540 1.00 95.62 93 LEU A N 1
ATOM 746 C CA . LEU A 1 93 ? -1.753 9.870 2.917 1.00 95.62 93 LEU A CA 1
ATOM 747 C C . LEU A 1 93 ? -1.066 11.216 3.124 1.00 95.62 93 LEU A C 1
ATOM 749 O O . LEU A 1 93 ? -0.309 11.682 2.269 1.00 95.62 93 LEU A O 1
ATOM 753 N N . LYS A 1 94 ? -1.262 11.781 4.311 1.00 95.12 94 LYS A N 1
ATOM 754 C CA . LYS A 1 94 ? -0.524 12.940 4.799 1.00 95.12 94 LYS A CA 1
ATOM 755 C C . LYS A 1 94 ? 0.125 12.618 6.142 1.00 95.12 94 LYS A C 1
ATOM 757 O O . LYS A 1 94 ? -0.512 12.734 7.188 1.00 95.12 94 LYS A O 1
ATOM 762 N N . ILE A 1 95 ? 1.389 12.204 6.094 1.00 90.06 95 ILE A N 1
ATOM 763 C CA . ILE A 1 95 ? 2.241 11.877 7.249 1.00 90.06 95 ILE A CA 1
ATOM 764 C C . ILE A 1 95 ? 3.651 12.308 6.893 1.00 90.06 95 ILE A C 1
ATOM 766 O O . ILE A 1 95 ? 4.211 11.801 5.925 1.00 90.06 95 ILE A O 1
ATOM 770 N N . SER A 1 96 ? 4.219 13.257 7.637 1.00 83.44 96 SER A N 1
ATOM 771 C CA . SER A 1 96 ? 5.586 13.754 7.394 1.00 83.44 96 SER A CA 1
ATOM 772 C C . SER A 1 96 ? 5.867 14.179 5.931 1.00 83.44 96 SER A C 1
ATOM 774 O O . SER A 1 96 ? 7.021 14.306 5.530 1.00 83.44 96 SER A O 1
ATOM 776 N N . GLY A 1 97 ? 4.812 14.407 5.135 1.00 88.00 97 GLY A N 1
ATOM 777 C CA . GLY A 1 97 ? 4.832 14.508 3.677 1.00 88.00 97 GLY A CA 1
ATOM 778 C C . GLY A 1 97 ? 3.499 14.056 3.065 1.00 88.00 97 GLY A C 1
ATOM 779 O O . GLY A 1 97 ? 2.557 13.727 3.789 1.00 88.00 97 GLY A O 1
ATOM 780 N N . GLU A 1 98 ? 3.420 14.061 1.736 1.00 91.25 98 GLU A N 1
ATOM 781 C CA . GLU A 1 98 ? 2.276 13.542 0.978 1.00 91.25 98 GLU A CA 1
ATOM 782 C C . GLU A 1 98 ? 2.696 12.282 0.220 1.00 91.25 98 GLU A C 1
ATOM 784 O O . GLU A 1 98 ? 3.714 12.273 -0.474 1.00 91.25 98 GLU A O 1
ATOM 789 N N . ALA A 1 99 ? 1.905 11.220 0.345 1.00 92.12 99 ALA A N 1
ATOM 790 C CA . ALA A 1 99 ? 2.109 9.971 -0.375 1.00 92.12 99 ALA A CA 1
ATOM 791 C C . ALA A 1 99 ? 0.785 9.507 -0.981 1.00 92.12 99 ALA A C 1
ATOM 793 O O . ALA A 1 99 ? -0.282 9.745 -0.426 1.00 92.12 99 ALA A O 1
ATOM 794 N N . SER A 1 100 ? 0.833 8.870 -2.144 1.00 95.00 100 SER A N 1
ATOM 795 C CA . SER A 1 100 ? -0.361 8.371 -2.826 1.00 95.00 100 SER A CA 1
ATOM 796 C C . SER A 1 100 ? -0.119 6.949 -3.287 1.00 95.00 100 SER A C 1
ATOM 798 O O . SER A 1 100 ? 0.893 6.676 -3.929 1.00 95.00 100 SER A O 1
ATOM 800 N N . PHE A 1 101 ? -1.059 6.067 -2.974 1.00 96.44 101 PHE A N 1
ATOM 801 C CA . PHE A 1 101 ? -0.989 4.659 -3.325 1.00 96.44 101 PHE A CA 1
ATOM 802 C C . PHE A 1 101 ? -2.271 4.252 -4.023 1.00 96.44 101 PHE A C 1
ATOM 804 O O . PHE A 1 101 ? -3.353 4.636 -3.588 1.00 96.44 101 PHE A O 1
ATOM 811 N N . LYS A 1 102 ? -2.167 3.409 -5.047 1.00 96.62 102 LYS A N 1
ATOM 812 C CA . LYS A 1 102 ? -3.313 2.574 -5.411 1.00 96.62 102 LYS A CA 1
ATOM 813 C C . LYS A 1 102 ? -3.458 1.480 -4.371 1.00 96.62 102 LYS A C 1
ATOM 815 O O . LYS A 1 102 ? -2.446 1.010 -3.853 1.00 96.62 102 LYS A O 1
ATOM 820 N N . TYR A 1 103 ? -4.675 1.053 -4.077 1.00 95.56 103 TYR A N 1
ATOM 821 C CA . TYR A 1 103 ? -4.900 -0.024 -3.128 1.00 95.56 103 TYR A CA 1
ATOM 822 C C . TYR A 1 103 ? -5.808 -1.112 -3.689 1.00 95.56 103 TYR A C 1
ATOM 824 O O . TYR A 1 103 ? -6.729 -0.854 -4.461 1.00 95.56 103 TYR A O 1
ATOM 832 N N . VAL A 1 104 ? -5.539 -2.346 -3.273 1.00 95.38 104 VAL A N 1
ATOM 833 C CA . VAL A 1 104 ? -6.376 -3.513 -3.560 1.00 95.38 104 VAL A CA 1
ATOM 834 C C . VAL A 1 104 ? -6.613 -4.271 -2.263 1.00 95.38 104 VAL A C 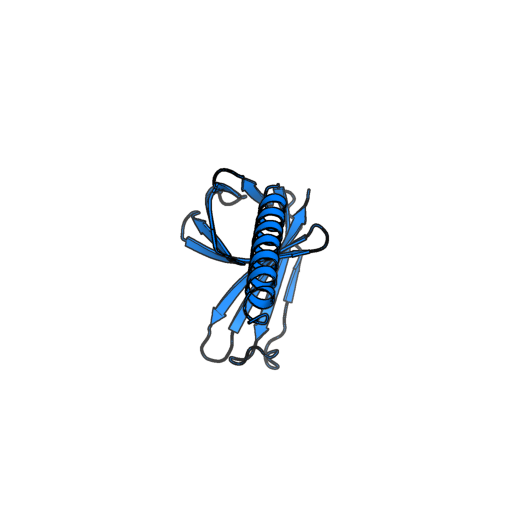1
ATOM 836 O O . VAL A 1 104 ? -5.681 -4.520 -1.499 1.00 95.38 104 VAL A O 1
ATOM 839 N N . LEU A 1 105 ? -7.870 -4.642 -2.026 1.00 93.88 105 LEU A N 1
ATOM 840 C CA . LEU A 1 105 ? -8.278 -5.530 -0.944 1.00 93.88 105 LEU A CA 1
ATOM 841 C C . LEU A 1 105 ? -8.620 -6.896 -1.537 1.00 93.88 105 LEU A C 1
ATOM 843 O O . LEU A 1 105 ? -9.498 -6.997 -2.393 1.00 93.88 105 LEU A O 1
ATOM 847 N N . GLN A 1 106 ? -7.926 -7.938 -1.088 1.00 93.56 106 GLN A N 1
ATOM 848 C CA . GLN A 1 106 ? -8.144 -9.310 -1.540 1.00 93.56 106 GLN A CA 1
ATOM 849 C C . GLN A 1 106 ? -7.806 -10.292 -0.416 1.00 93.56 106 GLN A C 1
ATOM 851 O O . GLN A 1 106 ? -6.746 -10.185 0.189 1.00 93.56 106 GLN A O 1
ATOM 856 N N . ASP A 1 107 ? -8.685 -11.262 -0.147 1.00 90.12 107 ASP A N 1
ATOM 857 C CA . ASP A 1 107 ? -8.432 -12.382 0.778 1.00 90.12 107 ASP A CA 1
ATOM 858 C C . ASP A 1 107 ? -7.859 -11.942 2.143 1.00 90.12 107 ASP A C 1
ATOM 860 O O . ASP A 1 107 ? -6.835 -12.445 2.614 1.00 90.12 107 ASP A O 1
ATOM 864 N N . SER A 1 108 ? -8.499 -10.947 2.771 1.00 92.31 108 SER A N 1
ATOM 865 C CA . SER A 1 108 ? -8.060 -10.338 4.045 1.00 92.31 108 SER A CA 1
ATOM 866 C C . SER A 1 108 ? -6.657 -9.716 4.008 1.00 92.31 108 SER A C 1
ATOM 868 O O . SER A 1 108 ? -6.028 -9.496 5.049 1.00 92.31 108 SER A O 1
ATOM 870 N N . SER A 1 109 ? -6.176 -9.411 2.807 1.00 96.38 109 SER A N 1
ATOM 871 C CA . SER A 1 109 ? -4.914 -8.738 2.540 1.00 96.38 109 SER A CA 1
ATOM 872 C C . SER A 1 109 ? -5.172 -7.384 1.881 1.00 96.38 109 SER A C 1
ATOM 874 O O . SER A 1 109 ? -6.120 -7.208 1.114 1.00 96.38 109 SER A O 1
ATOM 876 N N . LEU A 1 110 ? -4.324 -6.423 2.221 1.00 96.69 110 LEU A N 1
ATOM 877 C CA . LEU A 1 110 ? -4.259 -5.092 1.643 1.00 96.69 110 LEU A CA 1
ATOM 878 C C . LEU A 1 110 ? -2.940 -4.980 0.884 1.00 96.69 110 LEU A C 1
ATOM 880 O O . LEU A 1 110 ? -1.879 -5.240 1.449 1.00 96.69 110 LEU A O 1
ATOM 884 N N . TYR A 1 111 ? -3.020 -4.554 -0.368 1.00 97.31 111 TYR A N 1
ATOM 885 C CA . TYR A 1 111 ? -1.869 -4.274 -1.215 1.00 97.31 111 TYR A CA 1
ATOM 886 C C . TYR A 1 111 ? -1.859 -2.785 -1.532 1.00 97.31 111 TYR A C 1
ATOM 888 O O . TYR A 1 111 ? -2.853 -2.278 -2.052 1.00 97.31 111 TYR A O 1
ATOM 896 N N . LEU A 1 112 ? -0.769 -2.088 -1.214 1.00 97.19 112 LEU A N 1
ATOM 897 C CA . LEU A 1 112 ? -0.580 -0.675 -1.555 1.00 97.19 112 LEU A CA 1
ATOM 898 C C . LEU A 1 112 ? 0.506 -0.554 -2.618 1.00 97.19 112 LEU A C 1
ATOM 900 O O . LEU A 1 112 ? 1.630 -0.988 -2.389 1.00 97.19 112 LEU A O 1
ATOM 904 N N . TYR A 1 113 ? 0.175 0.050 -3.753 1.00 97.81 113 TYR A N 1
ATOM 905 C CA . TYR A 1 113 ? 1.049 0.178 -4.913 1.00 97.81 113 TYR A CA 1
ATOM 906 C C . TYR A 1 113 ? 1.492 1.624 -5.099 1.00 97.81 113 TYR A C 1
ATOM 908 O O . TYR A 1 113 ? 0.654 2.529 -5.139 1.00 97.81 113 TYR A O 1
ATOM 916 N N . SER A 1 114 ? 2.790 1.827 -5.300 1.00 96.56 114 SER A N 1
ATOM 917 C CA . SER A 1 114 ? 3.365 3.114 -5.691 1.00 96.56 114 SER A CA 1
ATOM 918 C C . SER A 1 114 ? 4.322 2.930 -6.861 1.00 96.56 114 SER A C 1
ATOM 920 O O . SER A 1 114 ? 5.188 2.058 -6.831 1.00 96.56 114 SER A O 1
ATOM 922 N N . ASP A 1 115 ? 4.176 3.764 -7.888 1.00 96.62 115 ASP A N 1
ATOM 923 C CA . ASP A 1 115 ? 5.023 3.730 -9.077 1.00 96.62 115 ASP A CA 1
ATOM 924 C C . ASP A 1 115 ? 5.949 4.949 -9.102 1.00 96.62 115 ASP A C 1
ATOM 926 O O . ASP A 1 115 ? 5.519 6.099 -9.009 1.00 96.62 115 ASP A O 1
ATOM 930 N N . SER A 1 116 ? 7.240 4.701 -9.308 1.00 95.62 116 SER A N 1
ATOM 931 C CA . SER A 1 116 ? 8.247 5.726 -9.564 1.00 95.62 116 SER A CA 1
ATOM 932 C C . SER A 1 116 ? 8.838 5.518 -10.951 1.00 95.62 116 SER A C 1
ATOM 934 O O . SER A 1 116 ? 9.518 4.525 -11.220 1.00 95.62 116 SER A O 1
ATOM 936 N N . LYS A 1 117 ? 8.585 6.472 -11.849 1.00 96.50 117 LYS A N 1
ATOM 937 C CA . LYS A 1 117 ? 9.146 6.451 -13.200 1.00 96.50 117 LYS A CA 1
ATOM 938 C C . LYS A 1 117 ? 10.621 6.860 -13.169 1.00 96.50 117 LYS A C 1
ATOM 940 O O . LYS A 1 117 ? 10.978 7.901 -12.617 1.00 96.50 117 LYS A O 1
ATOM 945 N N . ARG A 1 118 ? 11.472 6.042 -13.782 1.00 95.19 118 ARG A N 1
ATOM 946 C CA . ARG A 1 118 ? 12.881 6.324 -14.081 1.00 95.19 118 ARG A CA 1
ATOM 947 C C . ARG A 1 118 ? 13.045 6.548 -15.585 1.00 95.19 118 ARG A C 1
ATOM 949 O O . ARG A 1 118 ? 12.064 6.563 -16.326 1.00 95.19 118 ARG A O 1
ATOM 956 N N . THR A 1 119 ? 14.276 6.800 -16.022 1.00 94.94 119 THR A N 1
ATOM 957 C CA . THR A 1 119 ? 14.577 7.144 -17.419 1.00 94.94 119 THR A CA 1
ATOM 958 C C . THR A 1 119 ? 14.166 6.034 -18.389 1.00 94.94 119 THR A C 1
ATOM 960 O O . THR A 1 119 ? 13.636 6.316 -19.458 1.00 94.94 119 THR A O 1
ATOM 963 N N . ASP A 1 120 ? 14.377 4.783 -17.996 1.00 94.44 120 ASP A N 1
ATOM 964 C CA . ASP A 1 120 ? 14.279 3.584 -18.830 1.00 94.44 120 ASP A CA 1
ATOM 965 C C . ASP A 1 120 ? 13.344 2.505 -18.256 1.00 94.44 120 ASP A C 1
ATOM 967 O O . ASP A 1 120 ? 12.978 1.572 -18.966 1.00 94.44 120 ASP A O 1
ATOM 971 N N . TYR A 1 121 ? 12.888 2.652 -17.010 1.00 96.50 121 TYR A N 1
ATOM 972 C CA . TYR A 1 121 ? 11.976 1.705 -16.365 1.00 96.50 121 TYR A CA 1
ATOM 973 C C . TYR A 1 121 ? 11.013 2.388 -15.383 1.00 96.50 121 TYR A C 1
ATOM 975 O O . TYR A 1 121 ? 11.165 3.554 -15.014 1.00 96.50 121 TYR A O 1
ATOM 983 N N . ILE A 1 122 ? 10.005 1.648 -14.936 1.00 97.81 122 ILE A N 1
ATOM 984 C CA . ILE A 1 122 ? 9.122 1.992 -13.823 1.00 97.81 122 ILE A CA 1
ATOM 985 C C . ILE A 1 122 ? 9.493 1.084 -12.654 1.00 97.81 122 ILE A C 1
ATOM 987 O O . ILE A 1 122 ? 9.550 -0.137 -12.796 1.00 97.81 122 ILE A O 1
ATOM 991 N N . ARG A 1 123 ? 9.751 1.683 -11.491 1.00 97.69 123 ARG A N 1
ATOM 992 C CA . ARG A 1 123 ? 9.884 0.954 -10.230 1.00 97.69 123 ARG A CA 1
ATOM 993 C C . ARG A 1 123 ? 8.538 0.960 -9.527 1.00 97.69 123 ARG A C 1
ATOM 995 O O . ARG A 1 123 ? 8.095 2.031 -9.117 1.00 97.69 123 ARG A O 1
ATOM 1002 N N . ARG A 1 124 ? 7.936 -0.210 -9.361 1.00 97.81 124 ARG A N 1
ATOM 1003 C CA . ARG A 1 124 ? 6.724 -0.395 -8.570 1.00 97.81 124 ARG A CA 1
ATOM 1004 C C . ARG A 1 124 ? 7.087 -0.958 -7.208 1.00 97.81 124 ARG A C 1
ATOM 1006 O O . ARG A 1 124 ? 7.781 -1.963 -7.121 1.00 97.81 124 ARG A O 1
ATOM 1013 N N . GLU A 1 125 ? 6.621 -0.294 -6.170 1.00 97.56 125 GLU A N 1
ATOM 1014 C CA . GLU A 1 125 ? 6.684 -0.755 -4.790 1.00 97.56 125 GLU A CA 1
ATOM 1015 C C . GLU A 1 125 ? 5.301 -1.272 -4.394 1.00 97.56 125 GLU A C 1
ATOM 1017 O O . GLU A 1 125 ? 4.292 -0.630 -4.707 1.00 97.56 125 GLU A O 1
ATOM 1022 N N . VAL A 1 126 ? 5.253 -2.442 -3.760 1.00 98.06 126 VAL A N 1
ATOM 1023 C CA . VAL A 1 126 ? 4.027 -3.079 -3.283 1.00 98.06 126 VAL A CA 1
ATOM 1024 C C . VAL A 1 126 ? 4.191 -3.422 -1.813 1.00 98.06 126 VAL A C 1
ATOM 1026 O O . VAL A 1 126 ? 4.948 -4.321 -1.452 1.00 98.06 126 VAL A O 1
ATOM 1029 N N . LEU A 1 127 ? 3.434 -2.743 -0.957 1.00 96.75 127 LEU A N 1
ATOM 1030 C CA . LEU A 1 127 ? 3.349 -3.109 0.450 1.00 96.75 127 LEU A CA 1
ATOM 1031 C C . LEU A 1 127 ? 2.251 -4.144 0.636 1.00 96.75 127 LEU A C 1
ATOM 1033 O O . LEU A 1 127 ? 1.078 -3.888 0.358 1.00 96.75 127 LEU A O 1
ATOM 1037 N N . HIS A 1 128 ? 2.649 -5.305 1.143 1.00 97.81 128 HIS A N 1
ATOM 1038 C CA . HIS A 1 128 ? 1.761 -6.409 1.472 1.00 97.81 128 HIS A CA 1
ATOM 1039 C C . HIS A 1 128 ? 1.380 -6.306 2.937 1.00 97.81 128 HIS A C 1
ATOM 1041 O O . HIS A 1 128 ? 2.244 -6.377 3.819 1.00 97.81 128 HIS A O 1
ATOM 1047 N N . ALA A 1 129 ? 0.086 -6.197 3.210 1.00 97.12 129 ALA A N 1
ATOM 1048 C CA . ALA A 1 129 ? -0.424 -6.152 4.562 1.00 97.12 129 ALA A CA 1
ATOM 1049 C C . ALA A 1 129 ? -1.572 -7.138 4.790 1.00 97.12 129 ALA A C 1
ATOM 1051 O O . ALA A 1 129 ? -2.325 -7.463 3.880 1.00 97.12 129 ALA A O 1
ATOM 1052 N N . LYS A 1 130 ? -1.706 -7.638 6.019 1.00 95.94 130 LYS A N 1
ATOM 1053 C CA . LYS A 1 130 ? -2.758 -8.585 6.420 1.00 95.94 130 LYS A CA 1
ATOM 1054 C C . LYS A 1 130 ? -3.557 -8.043 7.587 1.00 95.94 130 LYS A C 1
ATOM 1056 O O . LYS A 1 130 ? -2.984 -7.418 8.481 1.00 95.94 130 LYS A O 1
ATOM 1061 N N . SER A 1 131 ? -4.862 -8.289 7.597 1.00 92.56 131 SER A N 1
ATOM 1062 C CA . SER A 1 131 ? -5.695 -7.930 8.744 1.00 92.56 131 SER A CA 1
ATOM 1063 C C . SER A 1 131 ? -5.198 -8.635 10.010 1.00 92.56 131 SER A C 1
ATOM 1065 O O . SER A 1 131 ? -4.843 -9.815 9.949 1.00 92.56 131 SER A O 1
ATOM 1067 N N . TRP A 1 132 ? -5.155 -7.906 11.128 1.00 77.62 132 TRP A N 1
ATOM 1068 C CA . TRP A 1 132 ? -4.933 -8.492 12.457 1.00 77.62 132 TRP A CA 1
ATOM 1069 C C . TRP A 1 132 ? -6.138 -9.296 12.936 1.00 77.62 132 TRP A C 1
ATOM 1071 O O . TRP A 1 132 ? -7.275 -8.919 12.570 1.00 77.62 132 TRP A O 1
#

Organism: NCBI:txid2171749

Mean predicted aligned error: 7.7 Å